Protein AF-A0A7G7L946-F1 (afdb_monomer)

pLDDT: mean 87.15, std 13.58, range [39.75, 95.44]

Radius of gyration: 12.43 Å; Cα contacts (8 Å, |Δi|>4): 39; chains: 1; bounding box: 37×24×30 Å

Secondary structure (DSSP, 8-state):
--------HHHHHHHHHHHTT-TTHHHHHHHHHHHHHTT-S-HHHHTS-HHHHHHHHHHHHHHHHTT-

Solvent-accessible surface area (backbone atoms only — not comparable to full-atom values): 4102 Å² total; per-residue (Å²): 134,83,77,78,74,82,76,58,60,55,62,54,45,28,58,50,29,54,76,66,69,44,85,63,26,64,69,49,24,51,54,39,46,51,39,61,74,68,58,78,57,60,71,80,49,69,76,46,59,68,68,61,39,51,51,52,44,47,52,53,50,56,58,50,66,75,73,109

Foldseek 3Di:
DPPDDPPPQLCVQLVVCVVVVPPPSNVLSVVLVCCLVVVVDDPVLVPDDSVSSSVVSSVVSSVVSVVD

Mean predicted aligned error: 5.19 Å

Sequence (68 aa):
MTAAVPVDHLGTVFGRLQRAAVPGADDLAVRVVTRFLSRTEPAWLRARPDQQRLDVLTVCGVLGSRRA

Structure (mmCIF, N/CA/C/O backbone):
data_AF-A0A7G7L946-F1
#
_entry.id   AF-A0A7G7L946-F1
#
loop_
_atom_site.group_PDB
_atom_site.id
_atom_site.type_symbol
_atom_site.label_atom_id
_atom_site.label_alt_id
_atom_site.label_comp_id
_atom_site.label_asym_id
_atom_site.label_entity_id
_atom_site.label_seq_id
_atom_site.pdbx_PDB_ins_code
_atom_site.Cartn_x
_atom_site.Cartn_y
_atom_site.Cartn_z
_atom_site.occupancy
_atom_site.B_iso_or_equiv
_atom_site.auth_seq_id
_atom_site.auth_comp_id
_atom_site.auth_asym_id
_atom_site.auth_atom_id
_atom_site.pdbx_PDB_model_num
ATOM 1 N N . MET A 1 1 ? 24.476 9.254 -18.909 1.00 40.03 1 MET A N 1
ATOM 2 C CA . MET A 1 1 ? 23.899 8.131 -18.139 1.00 40.03 1 MET A CA 1
ATOM 3 C C . MET A 1 1 ? 23.207 8.717 -16.924 1.00 40.03 1 MET A C 1
ATOM 5 O O . MET A 1 1 ? 23.885 9.136 -15.997 1.00 40.03 1 MET A O 1
ATOM 9 N N . THR A 1 2 ? 21.886 8.865 -16.963 1.00 40.47 2 THR A 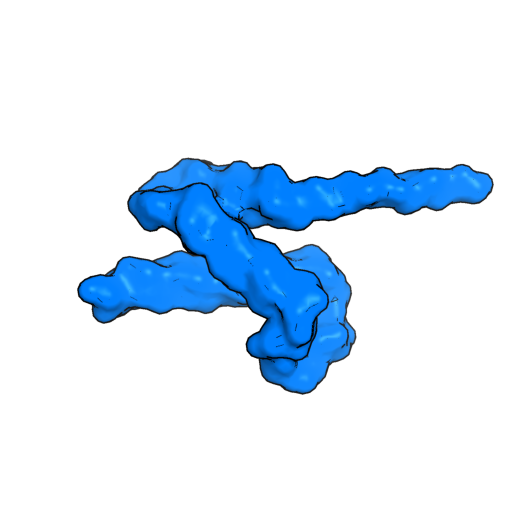N 1
ATOM 10 C CA . THR A 1 2 ? 21.115 9.390 -15.830 1.00 40.47 2 THR A CA 1
ATOM 11 C C . THR A 1 2 ? 21.046 8.287 -14.782 1.00 40.47 2 THR A C 1
ATOM 13 O O . THR A 1 2 ? 20.433 7.251 -15.027 1.00 40.47 2 THR A O 1
ATOM 16 N N . ALA A 1 3 ? 21.740 8.458 -13.657 1.00 39.75 3 ALA A N 1
ATOM 17 C CA . ALA A 1 3 ? 21.607 7.548 -12.529 1.00 39.75 3 ALA A CA 1
ATOM 18 C C . ALA A 1 3 ? 20.135 7.551 -12.100 1.00 39.75 3 ALA A C 1
ATOM 20 O O . ALA A 1 3 ? 19.589 8.603 -11.763 1.00 39.75 3 ALA A O 1
ATOM 21 N N . ALA A 1 4 ? 19.475 6.396 -12.180 1.00 51.69 4 ALA A N 1
ATOM 22 C CA . ALA A 1 4 ? 18.144 6.236 -11.623 1.00 51.69 4 ALA A CA 1
ATOM 23 C C . ALA A 1 4 ? 18.266 6.475 -10.116 1.00 51.69 4 ALA A C 1
ATOM 25 O O . ALA A 1 4 ? 18.908 5.694 -9.415 1.00 51.69 4 ALA A O 1
ATOM 26 N N . VAL A 1 5 ? 17.721 7.592 -9.635 1.00 53.84 5 VAL A N 1
ATOM 27 C CA . VAL A 1 5 ? 17.639 7.863 -8.201 1.00 53.84 5 VAL A CA 1
ATOM 28 C C . VAL A 1 5 ? 16.866 6.695 -7.586 1.00 53.84 5 VAL A C 1
ATOM 30 O O . VAL A 1 5 ? 15.751 6.429 -8.044 1.00 53.84 5 VAL A O 1
ATOM 33 N N . PRO A 1 6 ? 17.432 5.962 -6.610 1.00 58.66 6 PRO A N 1
ATOM 34 C CA . PRO A 1 6 ? 16.693 4.906 -5.942 1.00 58.66 6 PRO A CA 1
ATOM 35 C C . PRO A 1 6 ? 15.456 5.537 -5.307 1.00 58.66 6 PRO A C 1
ATOM 37 O O . PRO A 1 6 ? 15.557 6.416 -4.451 1.00 58.66 6 PRO A O 1
ATOM 40 N N . VAL A 1 7 ? 14.280 5.146 -5.793 1.00 67.19 7 VAL A N 1
ATOM 41 C CA . VAL A 1 7 ? 13.018 5.652 -5.265 1.00 67.19 7 VAL A CA 1
ATOM 42 C C . VAL A 1 7 ? 12.840 5.040 -3.884 1.00 67.19 7 VAL A C 1
ATOM 44 O O . VAL A 1 7 ? 12.645 3.833 -3.750 1.00 67.19 7 VAL A O 1
ATOM 47 N N . ASP A 1 8 ? 12.902 5.875 -2.851 1.00 86.44 8 ASP A N 1
ATOM 48 C CA . ASP A 1 8 ? 12.547 5.475 -1.495 1.00 86.44 8 ASP A CA 1
ATOM 49 C C . ASP A 1 8 ? 11.028 5.263 -1.409 1.00 86.44 8 ASP A C 1
ATOM 51 O O . ASP A 1 8 ? 10.246 6.164 -1.086 1.00 86.44 8 ASP A O 1
ATOM 55 N N . HIS A 1 9 ? 10.591 4.059 -1.779 1.00 86.19 9 HIS A N 1
ATOM 56 C CA . HIS A 1 9 ? 9.184 3.670 -1.777 1.00 86.19 9 HIS A CA 1
ATOM 57 C C . HIS A 1 9 ? 8.573 3.753 -0.375 1.00 86.19 9 HIS A C 1
ATOM 59 O O . HIS A 1 9 ? 7.415 4.152 -0.242 1.00 86.19 9 HIS A O 1
ATOM 65 N N . LEU A 1 10 ? 9.346 3.419 0.663 1.00 88.69 10 LEU A N 1
ATOM 66 C CA . LEU A 1 10 ? 8.876 3.442 2.043 1.00 88.69 10 LEU A CA 1
ATOM 67 C C . LEU A 1 10 ? 8.681 4.873 2.530 1.00 88.69 10 LEU A C 1
ATOM 69 O O . LEU A 1 10 ? 7.576 5.200 2.962 1.00 88.69 10 LEU A O 1
ATOM 73 N N . GLY A 1 11 ? 9.682 5.743 2.376 1.00 88.50 11 GLY A N 1
ATOM 74 C CA . GLY A 1 11 ? 9.552 7.159 2.722 1.00 88.50 11 GLY A CA 1
ATOM 75 C C . GLY A 1 11 ? 8.448 7.856 1.924 1.00 88.50 11 GLY A C 1
ATOM 76 O O . GLY A 1 11 ? 7.675 8.639 2.478 1.00 88.50 11 GLY A O 1
ATOM 77 N N . THR A 1 12 ? 8.285 7.502 0.644 1.00 89.50 12 THR A N 1
ATOM 78 C CA . THR A 1 12 ? 7.210 8.036 -0.207 1.00 89.50 12 THR A CA 1
ATOM 79 C C . THR A 1 12 ? 5.822 7.660 0.314 1.00 89.50 12 THR A C 1
ATOM 81 O O . THR A 1 12 ? 4.959 8.530 0.465 1.00 89.50 12 THR A O 1
ATOM 84 N N . VAL A 1 13 ? 5.578 6.372 0.579 1.00 92.31 13 VAL A N 1
ATOM 85 C CA . VAL A 1 13 ? 4.280 5.888 1.074 1.00 92.31 13 VAL A CA 1
ATOM 86 C C . VAL A 1 13 ? 4.015 6.422 2.479 1.00 92.31 13 VAL A C 1
ATOM 88 O O . VAL A 1 13 ? 2.945 6.975 2.728 1.00 92.31 13 VAL A O 1
ATOM 91 N N . PHE A 1 14 ? 5.000 6.340 3.371 1.00 92.88 14 PHE A N 1
ATOM 92 C CA . PHE A 1 14 ? 4.889 6.839 4.736 1.00 92.88 14 PHE A CA 1
ATOM 93 C C . PHE A 1 14 ? 4.569 8.337 4.776 1.00 92.88 14 PHE A C 1
ATOM 95 O O . PHE A 1 14 ? 3.589 8.741 5.399 1.00 92.88 14 PHE A O 1
ATOM 102 N N . GLY A 1 15 ? 5.293 9.163 4.014 1.00 91.62 15 GLY A N 1
ATOM 103 C CA . GLY A 1 15 ? 5.041 10.604 3.939 1.00 91.62 15 GLY A CA 1
ATOM 104 C C . GLY A 1 15 ? 3.669 10.967 3.353 1.00 91.62 15 GLY A C 1
ATOM 105 O O . GLY A 1 15 ? 3.140 12.047 3.623 1.00 91.62 15 GLY A O 1
ATOM 106 N N . ARG A 1 16 ? 3.047 10.091 2.554 1.00 91.62 16 ARG A N 1
ATOM 107 C CA . ARG A 1 16 ? 1.654 10.265 2.099 1.00 91.62 16 ARG A CA 1
ATOM 108 C C . ARG A 1 16 ? 0.658 9.919 3.198 1.00 91.62 16 ARG A C 1
ATOM 110 O O . ARG A 1 16 ? -0.293 10.668 3.403 1.00 91.62 16 ARG A O 1
ATOM 117 N N . LEU A 1 17 ? 0.888 8.819 3.909 1.00 93.12 17 LEU A N 1
ATOM 118 C CA . LEU A 1 17 ? 0.028 8.373 5.004 1.00 93.12 17 LEU A CA 1
ATOM 119 C C . LEU A 1 17 ? 0.055 9.350 6.187 1.00 93.12 17 LEU A C 1
ATOM 121 O O . LEU A 1 17 ? -1.004 9.671 6.726 1.00 93.12 17 LEU A O 1
ATOM 125 N N . GLN A 1 18 ? 1.227 9.900 6.520 1.00 92.38 18 GLN A N 1
ATOM 126 C CA . GLN A 1 18 ? 1.368 10.954 7.527 1.00 92.38 18 GLN A CA 1
ATOM 127 C C . GLN A 1 18 ? 0.593 12.221 7.150 1.00 92.38 18 GLN A C 1
ATOM 129 O O . GLN A 1 18 ? -0.170 12.736 7.962 1.00 92.38 18 GLN A O 1
ATOM 134 N N . ARG A 1 19 ? 0.721 12.701 5.902 1.00 91.06 19 ARG A N 1
ATOM 135 C CA . ARG A 1 19 ? -0.042 13.870 5.417 1.00 91.06 19 ARG A CA 1
ATOM 136 C C . ARG A 1 19 ? -1.551 13.646 5.430 1.00 91.06 19 ARG A C 1
ATOM 138 O O . ARG A 1 19 ? -2.304 14.599 5.588 1.00 91.06 19 ARG A O 1
ATOM 145 N N . ALA A 1 20 ? -1.987 12.401 5.269 1.00 88.25 20 ALA A N 1
ATOM 146 C CA . ALA A 1 20 ? -3.387 12.011 5.362 1.00 88.25 20 ALA 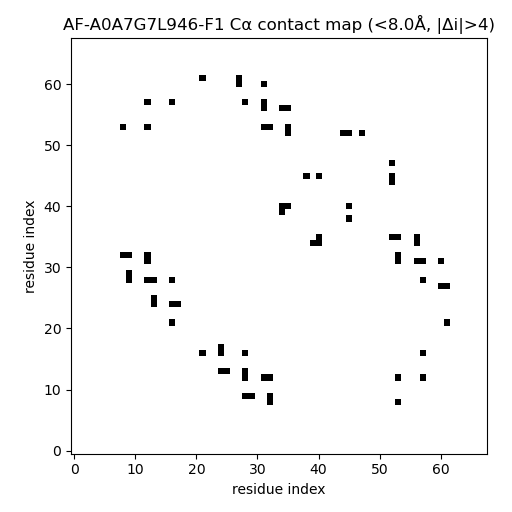A CA 1
ATOM 147 C C . ALA A 1 20 ? -3.852 11.716 6.805 1.00 88.25 20 ALA A C 1
ATOM 149 O O . ALA A 1 20 ? -4.986 11.271 6.980 1.00 88.25 20 ALA A O 1
ATOM 150 N N . ALA A 1 21 ? -2.999 11.945 7.815 1.00 89.56 21 ALA A N 1
ATOM 151 C CA . ALA A 1 21 ? -3.264 11.696 9.233 1.00 89.56 21 ALA A CA 1
ATOM 152 C C . ALA A 1 21 ? -3.803 10.279 9.517 1.00 89.56 21 ALA A C 1
ATOM 154 O O . ALA A 1 21 ? -4.718 10.094 10.319 1.00 89.56 21 ALA A O 1
ATOM 155 N N . VAL A 1 22 ? -3.266 9.267 8.825 1.00 89.44 22 VAL A N 1
ATOM 156 C CA . VAL A 1 22 ? -3.703 7.873 8.985 1.00 89.44 22 VAL A CA 1
ATOM 157 C C . VAL A 1 22 ? -3.126 7.294 10.284 1.00 89.44 22 VAL A C 1
ATOM 159 O O . VAL A 1 22 ? -1.903 7.277 10.433 1.00 89.44 22 VAL A O 1
ATOM 162 N N . PRO A 1 23 ? -3.955 6.783 11.214 1.00 88.88 23 PRO A N 1
ATOM 163 C CA . PRO A 1 23 ? -3.461 6.070 12.391 1.00 88.88 23 PRO A CA 1
ATOM 164 C C . PRO A 1 23 ? -2.668 4.819 11.983 1.00 88.88 23 PRO A C 1
ATOM 166 O O . PRO A 1 23 ? -3.094 4.086 11.089 1.00 88.88 23 PRO A O 1
ATOM 169 N N . GLY A 1 24 ? -1.520 4.573 12.622 1.00 90.12 24 GLY A N 1
ATOM 170 C CA . GLY A 1 24 ? -0.647 3.440 12.279 1.00 90.12 24 GLY A CA 1
ATOM 171 C C . GLY A 1 24 ? -0.062 3.530 10.862 1.00 90.12 24 GLY A C 1
ATOM 172 O O . GLY A 1 24 ? 0.030 2.520 10.158 1.00 90.12 24 GLY A O 1
ATOM 173 N N . ALA A 1 25 ? 0.273 4.747 10.414 1.00 90.88 25 ALA A N 1
ATOM 174 C CA . ALA A 1 25 ? 0.821 5.027 9.085 1.00 90.88 25 ALA A CA 1
ATOM 175 C C . ALA A 1 25 ? 2.068 4.188 8.762 1.00 90.88 25 ALA A C 1
ATOM 177 O O . ALA A 1 25 ? 2.249 3.764 7.627 1.00 90.88 25 ALA A O 1
ATOM 178 N N . ASP A 1 26 ? 2.902 3.939 9.758 1.00 92.81 26 ASP A N 1
ATOM 179 C CA . ASP A 1 26 ? 4.149 3.181 9.714 1.00 92.81 26 ASP A CA 1
ATOM 180 C C . ASP A 1 26 ? 3.886 1.703 9.383 1.00 92.81 26 ASP A C 1
ATOM 182 O O . ASP A 1 26 ? 4.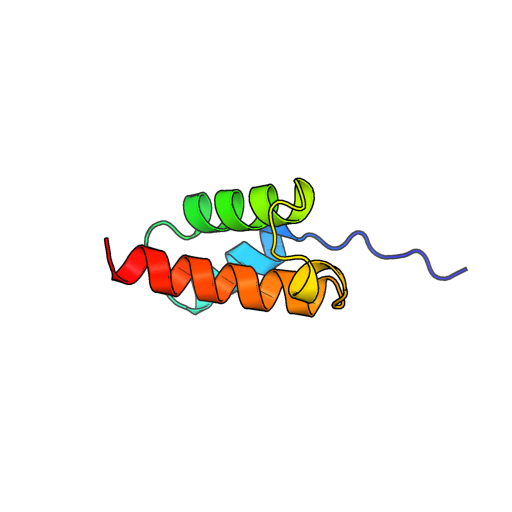315 1.222 8.331 1.00 92.81 26 ASP A O 1
ATOM 186 N N . ASP A 1 27 ? 3.073 1.012 10.187 1.00 93.75 27 ASP A N 1
ATOM 187 C CA . ASP A 1 27 ? 2.665 -0.376 9.919 1.00 93.75 27 ASP A CA 1
ATOM 188 C C . ASP A 1 27 ? 1.926 -0.527 8.583 1.00 93.75 27 ASP A C 1
ATOM 190 O O . ASP A 1 27 ? 2.033 -1.540 7.879 1.00 93.75 27 ASP A O 1
ATOM 194 N N . LEU A 1 28 ? 1.119 0.469 8.214 1.00 94.19 28 LEU A N 1
ATOM 195 C CA . LEU A 1 28 ? 0.427 0.471 6.932 1.00 94.19 28 LEU A CA 1
ATOM 196 C C . LEU A 1 28 ? 1.399 0.672 5.759 1.00 94.19 28 LEU A C 1
ATOM 198 O O . LEU A 1 28 ? 1.268 -0.024 4.750 1.00 94.19 28 LEU A O 1
ATOM 202 N N . ALA A 1 29 ? 2.388 1.559 5.890 1.00 94.88 29 ALA A N 1
ATOM 203 C CA . ALA A 1 29 ? 3.413 1.786 4.876 1.00 94.88 29 ALA A CA 1
ATOM 204 C C . ALA A 1 29 ? 4.228 0.516 4.618 1.00 94.88 29 ALA A C 1
ATOM 206 O O . ALA A 1 29 ? 4.404 0.132 3.460 1.00 94.88 29 ALA A O 1
ATOM 207 N N . VAL A 1 30 ? 4.646 -0.177 5.684 1.00 95.44 30 VAL A N 1
ATOM 208 C CA . VAL A 1 30 ? 5.358 -1.458 5.580 1.00 95.44 30 VAL A CA 1
ATOM 209 C C . VAL A 1 30 ? 4.512 -2.470 4.812 1.00 95.44 30 VAL A C 1
ATOM 211 O O . VAL A 1 30 ? 4.978 -3.018 3.817 1.00 95.44 30 VAL A O 1
ATOM 214 N N . ARG A 1 31 ? 3.237 -2.657 5.180 1.00 94.75 31 ARG A N 1
ATOM 215 C CA . ARG A 1 31 ? 2.336 -3.588 4.472 1.00 94.75 31 ARG A CA 1
ATOM 216 C C . ARG A 1 31 ? 2.178 -3.252 2.988 1.00 94.75 31 ARG A C 1
ATOM 218 O O . ARG A 1 31 ? 2.224 -4.155 2.151 1.00 94.75 31 ARG A O 1
ATOM 225 N N . VAL A 1 32 ? 2.006 -1.973 2.649 1.00 94.69 32 VAL A N 1
ATOM 226 C CA . VAL A 1 32 ? 1.880 -1.508 1.258 1.00 94.69 32 VAL A CA 1
ATOM 227 C C . VAL A 1 32 ? 3.153 -1.798 0.462 1.00 94.69 32 VAL A C 1
ATOM 229 O O . VAL A 1 32 ? 3.073 -2.369 -0.627 1.00 94.69 32 VAL A O 1
ATOM 232 N N . VAL A 1 33 ? 4.324 -1.462 1.005 1.00 9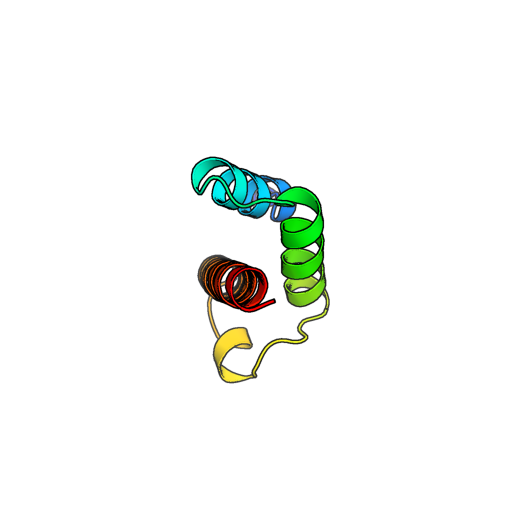4.38 33 VAL A N 1
ATOM 233 C CA . VAL A 1 33 ? 5.607 -1.662 0.316 1.00 94.38 33 VAL A CA 1
ATOM 234 C C . VAL A 1 33 ? 5.961 -3.143 0.212 1.00 94.38 33 VAL A C 1
ATOM 236 O O . VAL A 1 33 ? 6.372 -3.589 -0.856 1.00 94.38 33 VAL A O 1
ATOM 239 N N . THR A 1 34 ? 5.724 -3.950 1.249 1.00 94.81 34 THR A N 1
ATOM 240 C CA . THR A 1 34 ? 5.889 -5.410 1.174 1.00 94.81 34 THR A CA 1
ATOM 241 C C . THR A 1 34 ? 5.011 -6.003 0.077 1.00 94.81 34 THR A C 1
ATOM 243 O O . THR A 1 34 ? 5.481 -6.831 -0.705 1.00 94.81 34 THR A O 1
ATOM 246 N N . ARG A 1 35 ? 3.752 -5.562 -0.044 1.00 93.38 35 ARG A N 1
ATOM 247 C CA . ARG A 1 35 ? 2.852 -6.002 -1.119 1.00 93.38 35 ARG A CA 1
ATOM 248 C C . ARG A 1 35 ? 3.382 -5.628 -2.508 1.00 93.38 35 ARG A C 1
ATOM 250 O O . ARG A 1 35 ? 3.367 -6.462 -3.414 1.00 93.38 35 ARG A O 1
ATOM 257 N N . PHE A 1 36 ? 3.900 -4.409 -2.64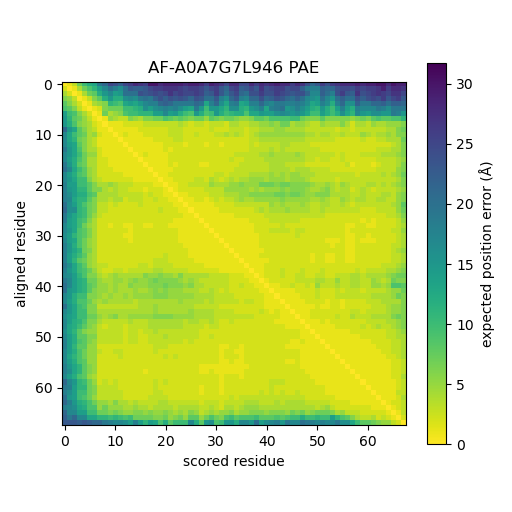6 1.00 94.19 36 PHE A N 1
ATOM 258 C CA . PHE A 1 36 ? 4.505 -3.919 -3.883 1.00 94.19 36 PHE A CA 1
ATOM 259 C C . PHE A 1 36 ? 5.747 -4.724 -4.298 1.00 94.19 36 PHE A C 1
ATOM 261 O O . PHE A 1 36 ? 5.835 -5.200 -5.435 1.00 94.19 36 PHE A O 1
ATOM 268 N N . LEU A 1 37 ? 6.678 -4.939 -3.364 1.00 92.62 37 LEU A N 1
ATOM 269 C CA . LEU A 1 37 ? 7.930 -5.664 -3.600 1.00 92.62 37 LEU A CA 1
ATOM 270 C C . LEU A 1 37 ? 7.699 -7.158 -3.855 1.00 92.62 37 LEU A C 1
ATOM 272 O O . LEU A 1 37 ? 8.331 -7.740 -4.733 1.00 92.62 37 LEU A O 1
ATOM 276 N N . SER A 1 38 ? 6.747 -7.770 -3.146 1.00 94.12 38 SER A N 1
ATOM 277 C CA . SER A 1 38 ? 6.359 -9.175 -3.351 1.00 94.12 38 SER A CA 1
ATOM 278 C C . SER A 1 38 ? 5.513 -9.405 -4.606 1.00 94.12 38 SER A C 1
ATOM 280 O O . SER A 1 38 ? 5.212 -10.551 -4.937 1.00 94.12 38 SER A O 1
ATOM 282 N N . ARG A 1 39 ? 5.113 -8.339 -5.318 1.00 91.44 39 ARG A N 1
ATOM 283 C CA . ARG A 1 39 ? 4.249 -8.396 -6.510 1.00 91.44 39 ARG A CA 1
ATOM 284 C C . ARG A 1 39 ? 2.945 -9.168 -6.275 1.00 91.44 39 ARG A C 1
ATOM 286 O O . ARG A 1 39 ? 2.395 -9.758 -7.208 1.00 91.44 39 ARG A O 1
ATOM 293 N N . THR A 1 40 ? 2.414 -9.117 -5.055 1.00 92.50 40 THR A N 1
ATOM 294 C CA . THR A 1 40 ? 1.136 -9.737 -4.642 1.00 92.50 40 THR A CA 1
ATOM 295 C C . THR A 1 40 ? -0.074 -8.858 -5.018 1.00 92.50 40 THR A C 1
ATOM 297 O O . THR A 1 40 ? -1.081 -8.729 -4.312 1.00 92.50 40 THR A O 1
ATOM 300 N N . GLU A 1 41 ? 0.037 -8.209 -6.172 1.00 91.44 41 GLU A N 1
A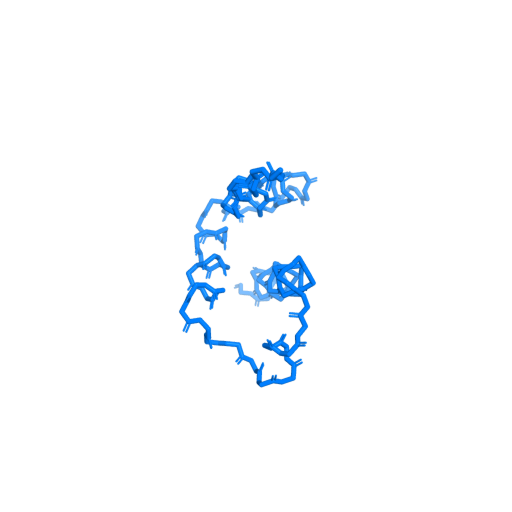TOM 301 C CA . GLU A 1 41 ? -0.943 -7.313 -6.777 1.00 91.44 41 GLU A CA 1
ATOM 302 C C . GLU A 1 41 ? -1.701 -8.021 -7.914 1.00 91.44 41 GLU A C 1
ATOM 304 O O . GLU A 1 41 ? -1.138 -8.903 -8.573 1.00 91.44 41 GLU A O 1
ATOM 309 N N . PRO A 1 42 ? -2.944 -7.605 -8.226 1.00 90.94 42 PRO A N 1
ATOM 310 C CA . PRO A 1 42 ? -3.651 -8.071 -9.417 1.00 90.94 42 PRO A CA 1
ATOM 311 C C . PRO A 1 42 ? -2.848 -7.849 -10.708 1.00 90.94 42 PRO A C 1
ATOM 313 O O . PRO A 1 42 ? -2.149 -6.846 -10.858 1.00 90.94 42 PRO A O 1
ATOM 316 N N . ALA A 1 43 ? -2.995 -8.748 -11.688 1.00 93.19 43 ALA A N 1
ATOM 317 C CA . ALA A 1 43 ? -2.246 -8.686 -12.948 1.00 93.19 43 ALA A CA 1
ATOM 318 C C . ALA A 1 43 ? -2.414 -7.354 -13.702 1.00 93.19 43 ALA A C 1
ATOM 320 O O . ALA A 1 43 ? -1.433 -6.824 -14.218 1.00 93.19 43 ALA A O 1
ATOM 321 N N . TRP A 1 44 ? -3.621 -6.778 -13.697 1.00 94.00 44 TRP A N 1
ATOM 322 C CA . TRP A 1 44 ? -3.894 -5.486 -14.336 1.00 94.00 44 TRP A CA 1
ATOM 323 C C . TRP A 1 44 ? -3.112 -4.327 -13.702 1.00 94.00 44 TRP A C 1
ATOM 325 O O . TRP A 1 44 ? -2.777 -3.370 -14.397 1.00 94.00 44 TRP A O 1
ATOM 335 N 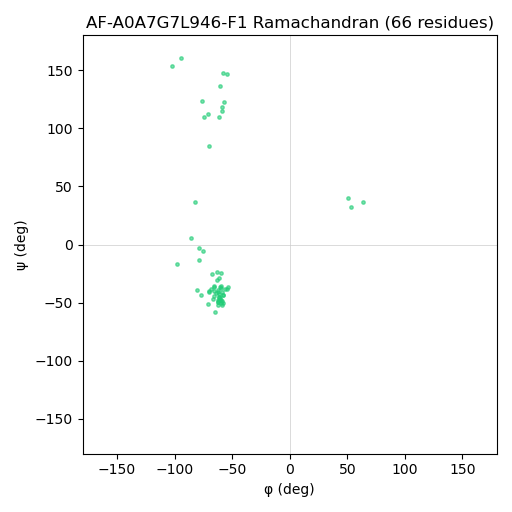N . LEU A 1 45 ? -2.827 -4.406 -12.396 1.00 94.75 45 LEU A N 1
ATOM 336 C CA . LEU A 1 45 ? -2.090 -3.382 -11.662 1.00 94.75 45 LEU A CA 1
ATOM 337 C C . LEU A 1 45 ? -0.589 -3.539 -11.898 1.00 94.75 45 LEU A C 1
ATOM 339 O O . LEU A 1 45 ? 0.092 -2.551 -12.138 1.00 94.75 45 LEU A O 1
ATOM 343 N N . ARG A 1 46 ? -0.089 -4.779 -11.957 1.00 92.69 46 ARG A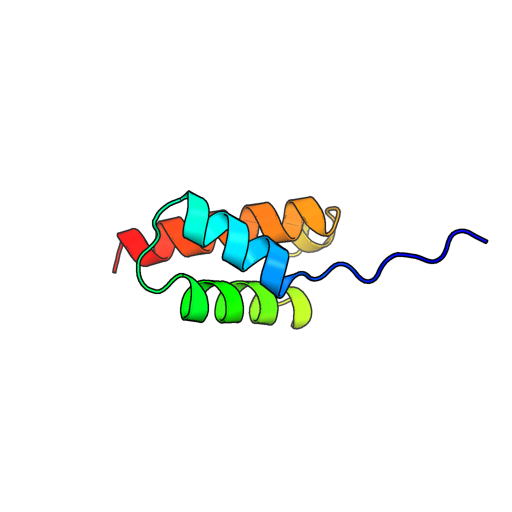 N 1
ATOM 344 C CA . ARG A 1 46 ? 1.324 -5.068 -12.266 1.00 92.69 46 ARG A CA 1
ATOM 345 C C . ARG A 1 46 ? 1.774 -4.558 -13.638 1.00 92.69 46 ARG A C 1
ATOM 347 O O . ARG A 1 46 ? 2.958 -4.316 -13.821 1.00 92.69 46 ARG A O 1
ATOM 354 N N . ALA A 1 47 ? 0.849 -4.386 -14.584 1.00 92.75 47 ALA A N 1
ATOM 355 C CA . ALA A 1 47 ? 1.125 -3.797 -15.897 1.00 92.75 47 ALA A CA 1
ATOM 356 C C . ALA A 1 47 ? 1.227 -2.255 -15.879 1.00 92.75 47 ALA A C 1
ATOM 358 O O . ALA A 1 47 ? 1.456 -1.643 -16.922 1.00 92.75 47 ALA A O 1
ATOM 359 N N . ARG A 1 48 ? 1.010 -1.606 -14.727 1.00 94.62 48 ARG A N 1
ATOM 360 C CA . ARG A 1 48 ? 1.057 -0.145 -14.570 1.00 94.62 48 ARG A CA 1
ATOM 361 C C . ARG A 1 48 ? 2.434 0.333 -14.093 1.00 94.62 48 ARG A C 1
ATOM 363 O O . ARG A 1 48 ? 3.176 -0.452 -13.509 1.00 94.62 48 ARG A O 1
ATOM 370 N N . PRO A 1 49 ? 2.768 1.622 -14.284 1.00 93.44 49 PRO A N 1
ATOM 371 C CA . PRO A 1 49 ? 3.978 2.210 -13.715 1.00 93.44 49 PRO A CA 1
ATOM 372 C C . PRO A 1 49 ? 4.021 2.090 -12.186 1.00 93.44 49 PRO A C 1
ATOM 374 O O . PRO A 1 49 ? 2.988 2.201 -11.522 1.00 93.44 49 PRO A O 1
ATOM 377 N N . ASP A 1 50 ? 5.219 1.945 -11.621 1.00 91.50 50 ASP A N 1
ATOM 378 C CA . ASP A 1 50 ? 5.434 1.715 -10.184 1.00 91.50 50 ASP A CA 1
ATOM 379 C C . ASP A 1 50 ? 4.780 2.764 -9.283 1.00 91.50 50 ASP A C 1
ATOM 381 O O . ASP A 1 50 ? 4.186 2.423 -8.262 1.00 91.50 50 ASP A O 1
ATOM 385 N N . GLN A 1 51 ? 4.807 4.034 -9.690 1.00 89.69 51 GLN A N 1
ATOM 386 C CA . GLN A 1 51 ? 4.142 5.101 -8.947 1.00 89.69 51 GLN A CA 1
ATOM 387 C C . GLN A 1 51 ? 2.625 4.877 -8.865 1.00 89.69 51 GLN A C 1
ATOM 389 O O . GLN A 1 51 ? 2.050 4.960 -7.783 1.00 89.69 51 GLN A O 1
ATOM 394 N N . GLN A 1 52 ? 1.983 4.520 -9.980 1.00 91.94 52 GLN A N 1
ATOM 395 C CA . GLN A 1 52 ? 0.546 4.244 -10.010 1.00 91.94 52 GLN A CA 1
ATOM 396 C C . GLN A 1 52 ? 0.201 2.994 -9.191 1.00 91.94 52 GLN A C 1
ATOM 398 O O . GLN A 1 52 ? -0.825 2.957 -8.513 1.00 91.94 52 GLN A O 1
ATOM 403 N N . ARG A 1 53 ? 1.076 1.981 -9.217 1.00 94.62 53 ARG A N 1
ATOM 404 C CA . ARG A 1 53 ? 0.948 0.774 -8.391 1.00 94.62 53 ARG A CA 1
ATOM 405 C C . ARG A 1 53 ? 0.957 1.121 -6.903 1.00 94.62 53 ARG A C 1
ATOM 407 O O . ARG A 1 53 ? 0.034 0.740 -6.182 1.00 94.62 53 ARG A O 1
ATOM 414 N N . LEU A 1 54 ? 1.944 1.900 -6.461 1.00 93.88 54 LEU A N 1
ATOM 415 C CA . LEU A 1 54 ? 2.063 2.353 -5.075 1.00 93.88 54 LEU A CA 1
ATOM 416 C C . LEU A 1 54 ? 0.887 3.232 -4.644 1.00 93.88 54 LEU A C 1
ATOM 418 O O . LEU A 1 54 ? 0.388 3.055 -3.534 1.00 93.88 54 LEU A O 1
ATOM 422 N N . ASP A 1 55 ? 0.412 4.138 -5.501 1.00 93.31 55 ASP A N 1
ATOM 423 C CA . ASP A 1 55 ? -0.750 4.992 -5.221 1.00 93.31 55 ASP A CA 1
ATOM 424 C C . ASP A 1 55 ? -1.998 4.149 -4.943 1.00 93.31 55 ASP A C 1
ATOM 426 O O . ASP A 1 55 ? -2.634 4.292 -3.896 1.00 93.31 55 ASP A O 1
ATOM 430 N N . VAL A 1 56 ? -2.311 3.216 -5.848 1.00 95.31 56 VAL A N 1
ATOM 431 C CA . VAL A 1 56 ? -3.471 2.324 -5.718 1.00 95.31 56 VAL A CA 1
ATOM 432 C C . VAL A 1 56 ? -3.360 1.473 -4.457 1.00 95.31 56 VAL A C 1
ATOM 434 O O . VAL A 1 56 ? -4.313 1.403 -3.682 1.00 95.31 56 VAL A O 1
ATOM 437 N N . LEU A 1 57 ? -2.200 0.860 -4.210 1.00 95.31 57 LEU A N 1
ATOM 438 C CA . LEU A 1 57 ? -1.995 0.046 -3.014 1.00 95.31 57 LEU A CA 1
ATOM 439 C C . LEU A 1 57 ? -2.124 0.855 -1.722 1.00 95.31 57 LEU A C 1
ATOM 441 O O . LEU A 1 5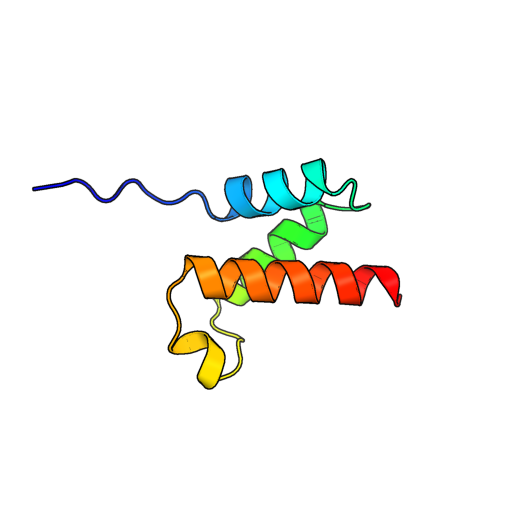7 ? -2.726 0.369 -0.764 1.00 95.31 57 LEU A O 1
ATOM 445 N N . THR A 1 58 ? -1.612 2.087 -1.708 1.00 94.81 58 THR A N 1
ATOM 446 C CA . THR A 1 58 ? -1.733 2.998 -0.563 1.00 94.81 58 THR A CA 1
ATOM 447 C C . THR A 1 58 ? -3.201 3.316 -0.288 1.00 94.81 58 THR A C 1
ATOM 449 O O . THR A 1 58 ? -3.662 3.149 0.839 1.00 94.81 58 THR A O 1
ATOM 452 N N . VAL A 1 59 ? -3.966 3.701 -1.316 1.00 94.62 59 VAL A N 1
ATOM 453 C CA . VAL A 1 59 ? -5.403 3.999 -1.187 1.00 94.62 59 VAL A CA 1
ATOM 454 C C . VAL A 1 59 ? -6.179 2.775 -0.703 1.00 94.62 59 VAL A C 1
ATOM 456 O O . VAL A 1 59 ? -6.972 2.887 0.230 1.00 94.62 59 VAL A O 1
ATOM 459 N N . CYS A 1 60 ? -5.929 1.593 -1.275 1.00 93.19 60 CYS A N 1
ATOM 460 C CA . CYS A 1 60 ? -6.552 0.352 -0.814 1.00 93.19 60 CYS A CA 1
ATOM 461 C C . CYS A 1 60 ? -6.229 0.059 0.656 1.00 93.19 60 CYS A C 1
ATOM 463 O O . CYS A 1 60 ? -7.119 -0.345 1.402 1.00 93.19 60 CYS A O 1
ATOM 465 N N . GLY A 1 61 ? -4.982 0.285 1.076 1.00 91.25 61 GLY A N 1
ATOM 466 C CA . GLY A 1 61 ? -4.560 0.144 2.466 1.00 91.25 61 GLY A CA 1
ATOM 467 C C . GLY A 1 61 ? -5.331 1.069 3.411 1.00 91.25 61 GLY A C 1
ATOM 468 O O . GLY A 1 61 ? -5.863 0.604 4.415 1.00 91.25 61 GLY A O 1
ATOM 469 N N . VAL A 1 62 ? -5.462 2.352 3.055 1.00 91.94 62 VAL A N 1
ATOM 470 C CA . VAL A 1 62 ? -6.213 3.350 3.842 1.00 91.94 62 VAL A CA 1
ATOM 471 C C . VAL A 1 62 ? -7.703 3.016 3.916 1.00 91.94 62 VAL A C 1
ATOM 473 O O . VAL A 1 62 ? -8.323 3.143 4.968 1.00 91.94 62 VAL A O 1
ATOM 476 N N . LEU A 1 63 ? -8.308 2.586 2.808 1.00 91.75 63 LEU A N 1
ATOM 477 C CA . LEU A 1 63 ? -9.713 2.176 2.807 1.00 91.75 63 LEU A CA 1
ATOM 478 C C . LEU A 1 63 ? -9.937 0.916 3.651 1.00 91.75 63 LEU A C 1
ATOM 480 O O . LEU A 1 63 ? -10.970 0.803 4.306 1.00 91.75 63 LEU A O 1
ATOM 484 N N . GLY A 1 64 ? -8.977 -0.013 3.648 1.00 89.06 64 GLY A N 1
ATOM 485 C CA . GLY A 1 64 ? -9.003 -1.208 4.486 1.00 89.06 64 GLY A CA 1
ATOM 486 C C . GLY A 1 64 ? -8.896 -0.886 5.975 1.00 89.06 64 GLY A C 1
ATOM 487 O O . GLY A 1 64 ? -9.678 -1.415 6.756 1.00 89.06 64 GLY A O 1
ATOM 488 N N . SER A 1 65 ? -7.994 0.020 6.368 1.00 85.56 65 SER A N 1
ATOM 489 C CA . SER A 1 65 ? -7.806 0.386 7.780 1.00 85.56 65 SER A CA 1
ATOM 490 C C . SER A 1 65 ? -8.991 1.138 8.384 1.00 85.56 65 SER A C 1
ATOM 492 O O . SER A 1 65 ? -9.198 1.062 9.584 1.00 85.56 65 SER A O 1
ATOM 494 N N . ARG A 1 66 ? -9.791 1.837 7.569 1.00 83.31 66 ARG A N 1
ATOM 495 C CA . ARG A 1 66 ? -11.019 2.522 8.017 1.00 83.31 66 ARG A CA 1
ATOM 496 C C . ARG A 1 66 ? -12.226 1.596 8.194 1.00 83.31 66 ARG A C 1
ATOM 498 O O . ARG A 1 66 ? -13.248 2.045 8.700 1.00 83.31 66 ARG A O 1
ATOM 505 N N . ARG A 1 67 ? -12.155 0.362 7.687 1.00 80.94 67 ARG A N 1
ATOM 506 C CA . ARG A 1 67 ? -13.243 -0.628 7.772 1.00 80.94 67 ARG A CA 1
ATOM 507 C C . ARG A 1 67 ? -13.065 -1.629 8.916 1.00 80.94 67 ARG A C 1
ATOM 509 O O . ARG A 1 67 ? -14.028 -2.331 9.210 1.00 80.94 67 ARG A O 1
ATOM 516 N N . ALA A 1 68 ? -11.856 -1.739 9.461 1.00 65.25 68 ALA A N 1
ATOM 517 C CA . ALA A 1 68 ? -11.517 -2.590 10.600 1.00 65.25 68 ALA A CA 1
ATOM 518 C C . ALA A 1 68 ? -11.788 -1.853 11.916 1.00 65.25 68 ALA A C 1
ATOM 520 O O . ALA A 1 68 ? -12.158 -2.546 12.886 1.00 65.25 68 ALA A O 1
#